Protein AF-A0A2D3I3P6-F1 (afdb_monomer_lite)

Radius of gyration: 19.63 Å; chains: 1; bounding box: 32×57×37 Å

pLDDT: mean 87.73, std 8.7, range [49.09, 94.75]

Secondary structure (DSSP, 8-state):
-EEEEEEEEEE-SS-TT-EEEEEEE--S-SEEE-TT--EEE--TT-------------HHHHHHTTGGG--

Foldseek 3Di:
DWDDWAPDWDADPVHRVDTDIDTDDDDPDQWDADPVGDTDGHDPPDDDDDDDDDDDDDPVNVVCVVVVPPD

Organism: Salmonella enterica I (NCBI:txid59201)

InterPro domains:
  IPR058982 AprE-like, beta-barrel domain [PF26002] (2-55)

Structure (mmCIF, N/CA/C/O backbone):
data_AF-A0A2D3I3P6-F1
#
_entry.id   AF-A0A2D3I3P6-F1
#
loop_
_atom_site.group_PDB
_atom_site.id
_atom_site.type_symbol
_atom_site.label_atom_id
_atom_site.label_alt_id
_atom_site.label_comp_id
_atom_site.label_asym_id
_atom_site.label_entity_id
_atom_site.label_seq_id
_atom_site.pdbx_PDB_ins_code
_atom_site.Cartn_x
_atom_site.Cartn_y
_atom_site.Cartn_z
_atom_site.occupancy
_atom_site.B_iso_or_equiv
_atom_site.auth_seq_id
_atom_site.auth_comp_id
_atom_site.auth_asym_id
_atom_site.auth_atom_id
_atom_site.pdbx_PDB_model_num
ATOM 1 N N . VAL A 1 1 ? -8.229 -1.496 2.717 1.00 86.06 1 VAL A N 1
ATOM 2 C CA . VAL A 1 1 ? -8.022 -2.960 2.629 1.00 86.06 1 VAL A CA 1
ATOM 3 C C . VAL A 1 1 ? -7.197 -3.283 1.396 1.00 86.06 1 VAL A C 1
ATOM 5 O O . VAL A 1 1 ? -7.267 -2.527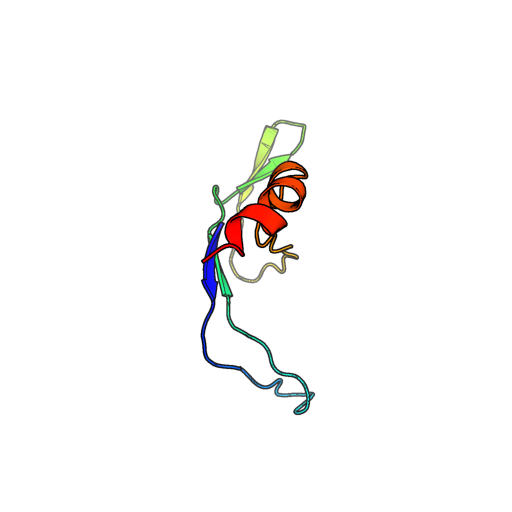 0.431 1.00 86.06 1 VAL A O 1
ATOM 8 N N . VAL A 1 2 ? -6.399 -4.351 1.437 1.00 89.88 2 VAL A N 1
ATOM 9 C CA . VAL A 1 2 ? -5.718 -4.862 0.238 1.00 89.88 2 VAL A CA 1
ATOM 10 C C . VAL A 1 2 ? -6.754 -5.614 -0.590 1.00 89.88 2 VAL A C 1
ATOM 12 O O . VAL A 1 2 ? -7.397 -6.516 -0.063 1.00 89.88 2 VAL A O 1
ATOM 15 N N . GLU A 1 3 ? -6.951 -5.218 -1.844 1.00 91.31 3 GLU A N 1
ATOM 16 C CA . GLU A 1 3 ? -7.886 -5.905 -2.742 1.00 91.31 3 GLU A CA 1
ATOM 17 C C . GLU A 1 3 ? -7.200 -7.023 -3.510 1.00 91.31 3 GLU A C 1
ATOM 19 O O . GLU A 1 3 ? -7.731 -8.124 -3.628 1.00 91.31 3 GLU A O 1
ATOM 24 N N . THR A 1 4 ? -6.016 -6.752 -4.056 1.00 91.50 4 THR A N 1
ATOM 25 C CA . THR A 1 4 ? -5.285 -7.727 -4.865 1.00 91.50 4 THR A CA 1
ATOM 26 C C . THR A 1 4 ? -3.797 -7.423 -4.838 1.00 91.50 4 THR A C 1
ATOM 28 O O . THR A 1 4 ? -3.385 -6.262 -4.900 1.00 91.50 4 THR A O 1
ATOM 31 N N . ILE A 1 5 ? -3.000 -8.485 -4.771 1.00 90.81 5 ILE A N 1
ATOM 32 C CA . ILE A 1 5 ? -1.554 -8.468 -4.980 1.00 90.81 5 ILE A CA 1
ATOM 33 C C . ILE A 1 5 ? -1.310 -9.198 -6.300 1.00 90.81 5 ILE A C 1
ATOM 35 O O . ILE A 1 5 ? -1.756 -10.332 -6.466 1.00 90.81 5 ILE A O 1
ATOM 39 N N . SER A 1 6 ? -0.662 -8.530 -7.248 1.00 92.62 6 SER A N 1
ATOM 40 C CA . SER A 1 6 ? -0.312 -9.112 -8.542 1.00 92.62 6 SER A CA 1
ATOM 41 C C . SER A 1 6 ? 0.692 -10.254 -8.355 1.00 92.62 6 SER A C 1
ATOM 43 O O . SER A 1 6 ? 1.639 -10.077 -7.586 1.00 92.62 6 SER A O 1
ATOM 45 N N . PRO A 1 7 ? 0.535 -11.391 -9.056 1.00 90.56 7 PRO A N 1
ATOM 46 C CA . PRO A 1 7 ? 1.528 -12.464 -9.034 1.00 90.56 7 PRO A CA 1
ATOM 47 C C . PRO A 1 7 ? 2.810 -12.079 -9.791 1.00 90.56 7 PRO A C 1
ATOM 49 O O . PRO A 1 7 ? 3.877 -12.612 -9.498 1.00 90.56 7 PRO A O 1
ATOM 52 N N . ASP A 1 8 ? 2.709 -11.137 -10.731 1.00 92.25 8 ASP A N 1
ATOM 53 C CA . ASP A 1 8 ? 3.822 -10.711 -11.576 1.00 92.25 8 ASP A CA 1
ATOM 54 C C . ASP A 1 8 ? 4.702 -9.657 -10.894 1.00 92.25 8 ASP A C 1
ATOM 56 O O . ASP A 1 8 ? 4.205 -8.741 -10.222 1.00 92.25 8 ASP A O 1
ATOM 60 N N . THR A 1 9 ? 6.012 -9.752 -11.130 1.00 92.56 9 THR A N 1
ATOM 61 C CA . THR A 1 9 ? 7.002 -8.766 -10.693 1.00 92.56 9 THR A CA 1
ATOM 62 C C . THR A 1 9 ? 7.233 -7.691 -11.751 1.00 92.56 9 THR A C 1
ATOM 64 O O . THR A 1 9 ? 7.221 -7.940 -12.956 1.00 92.56 9 THR A O 1
ATOM 67 N N . ILE A 1 10 ? 7.473 -6.467 -11.289 1.00 92.38 10 ILE A N 1
ATOM 68 C CA . ILE A 1 10 ? 7.848 -5.322 -12.116 1.00 92.38 10 ILE A CA 1
ATOM 69 C C . ILE A 1 10 ? 9.267 -4.926 -11.730 1.00 92.38 10 ILE A C 1
ATOM 71 O O . ILE A 1 10 ? 9.538 -4.629 -10.567 1.00 92.38 10 ILE A O 1
ATOM 75 N N . GLN A 1 11 ? 10.164 -4.920 -12.707 1.00 93.69 11 GLN A N 1
ATOM 76 C CA . GLN A 1 11 ? 11.550 -4.511 -12.519 1.00 93.69 11 GLN A CA 1
ATOM 77 C C . GLN A 1 11 ? 11.663 -2.980 -12.496 1.00 93.69 11 GLN A C 1
ATOM 79 O O . GLN A 1 11 ? 11.018 -2.288 -13.293 1.00 93.69 11 GLN A O 1
ATOM 84 N N . ASP A 1 12 ? 12.479 -2.444 -11.589 1.00 91.88 12 ASP A N 1
ATOM 85 C CA . ASP A 1 12 ? 12.784 -1.014 -11.557 1.00 91.88 12 ASP A CA 1
ATOM 86 C C . ASP A 1 12 ? 13.575 -0.609 -12.813 1.00 91.88 12 ASP A C 1
ATOM 88 O O . ASP A 1 12 ? 14.546 -1.260 -13.201 1.00 91.88 12 ASP A O 1
ATOM 92 N N . LYS A 1 13 ? 13.161 0.483 -13.465 1.00 91.06 13 LYS A N 1
ATOM 93 C CA . LYS A 1 13 ? 13.799 0.957 -14.704 1.00 91.06 13 LYS A CA 1
ATOM 94 C C . LYS A 1 13 ? 15.183 1.571 -14.476 1.00 91.06 13 LYS A C 1
ATOM 96 O O . LYS A 1 13 ? 15.964 1.642 -15.419 1.00 91.06 13 LYS A O 1
ATOM 101 N N . VAL A 1 14 ? 15.459 2.063 -13.269 1.00 93.94 14 VAL A N 1
ATOM 102 C CA . VAL A 1 14 ? 16.723 2.711 -12.887 1.00 93.94 14 VAL A CA 1
ATOM 103 C C . VAL A 1 14 ? 17.651 1.718 -12.190 1.00 93.94 14 VAL A C 1
ATOM 105 O O . VAL A 1 14 ? 18.862 1.791 -12.384 1.00 93.94 14 VAL A O 1
ATOM 108 N N . LYS A 1 15 ? 17.097 0.793 -11.398 1.00 92.25 15 LYS A N 1
ATOM 109 C CA . LYS A 1 15 ? 17.842 -0.221 -10.632 1.00 92.25 15 LYS A CA 1
ATOM 110 C C . LYS A 1 15 ? 17.390 -1.645 -10.983 1.00 92.25 15 LYS A C 1
ATOM 112 O O . LYS A 1 15 ? 16.558 -2.205 -10.269 1.00 92.25 15 LYS A O 1
ATOM 117 N N . PRO A 1 16 ? 17.917 -2.250 -12.062 1.00 89.94 16 PRO A N 1
ATOM 118 C CA . PRO A 1 16 ? 17.441 -3.532 -12.588 1.00 89.94 16 PRO A CA 1
ATOM 119 C C . PRO A 1 16 ? 17.429 -4.688 -11.573 1.00 89.94 16 PRO A C 1
ATOM 121 O O . PRO A 1 16 ? 16.696 -5.656 -11.740 1.00 89.94 16 PRO A O 1
ATOM 124 N N . GLU A 1 17 ? 18.225 -4.626 -10.515 1.00 93.19 17 GLU A N 1
ATOM 125 C CA . GLU A 1 17 ? 18.256 -5.622 -9.444 1.00 93.19 17 GLU A CA 1
ATOM 126 C C . GLU A 1 17 ? 17.022 -5.601 -8.518 1.00 93.19 17 GLU A C 1
ATOM 128 O O . GLU A 1 17 ? 16.817 -6.548 -7.756 1.00 93.19 17 GLU A O 1
ATOM 133 N N . ILE A 1 18 ? 16.194 -4.551 -8.569 1.00 92.25 18 ILE A N 1
ATOM 134 C CA . ILE A 1 18 ? 15.028 -4.381 -7.696 1.00 92.25 18 ILE A CA 1
ATOM 135 C C . ILE A 1 18 ? 13.746 -4.801 -8.419 1.00 92.25 18 ILE A C 1
ATOM 137 O O . ILE A 1 18 ? 13.435 -4.332 -9.515 1.00 92.25 18 ILE A O 1
ATOM 141 N N . PHE A 1 19 ? 12.960 -5.639 -7.744 1.00 92.38 19 PHE A N 1
ATOM 142 C CA . PHE A 1 19 ? 11.657 -6.103 -8.204 1.00 92.38 19 PHE A CA 1
ATOM 143 C C . PHE A 1 19 ? 10.561 -5.659 -7.239 1.00 92.38 19 PHE A C 1
ATOM 145 O O . PHE A 1 19 ? 10.695 -5.789 -6.021 1.00 92.38 19 PHE A O 1
ATOM 152 N N . TYR A 1 20 ? 9.450 -5.191 -7.795 1.00 92.62 20 TYR A N 1
ATOM 153 C CA . TYR A 1 20 ? 8.263 -4.800 -7.048 1.00 92.62 20 TYR A CA 1
ATOM 154 C C . TYR A 1 20 ? 7.073 -5.672 -7.421 1.00 92.62 20 TYR A C 1
ATOM 156 O O . TYR A 1 20 ? 6.923 -6.084 -8.569 1.00 92.62 20 TYR A O 1
ATOM 164 N N . TYR A 1 21 ? 6.177 -5.876 -6.460 1.00 92.50 21 TYR A N 1
ATOM 165 C CA . TYR A 1 21 ? 4.853 -6.435 -6.711 1.00 92.50 21 TYR A CA 1
ATOM 166 C C . TYR A 1 21 ? 3.831 -5.306 -6.749 1.00 92.50 21 TYR A C 1
ATOM 168 O O . TYR A 1 21 ? 3.828 -4.420 -5.890 1.00 92.50 21 TYR A O 1
ATOM 176 N N . ARG A 1 22 ? 2.936 -5.337 -7.739 1.00 92.00 22 ARG A N 1
ATOM 177 C CA . ARG A 1 22 ? 1.843 -4.365 -7.823 1.00 92.00 22 ARG A CA 1
ATOM 178 C C . ARG A 1 22 ? 0.728 -4.748 -6.855 1.00 92.00 22 ARG A C 1
ATOM 180 O O . ARG A 1 22 ? 0.243 -5.875 -6.890 1.00 92.00 22 ARG A O 1
ATOM 187 N N . VAL A 1 23 ? 0.280 -3.794 -6.043 1.00 92.31 23 VAL A N 1
ATOM 188 C CA . VAL A 1 23 ? -0.817 -3.989 -5.086 1.00 92.31 23 VAL A CA 1
ATOM 189 C C . VAL A 1 23 ? -1.914 -2.959 -5.337 1.00 92.31 23 VAL A C 1
ATOM 191 O O . VAL A 1 23 ? -1.628 -1.771 -5.483 1.00 92.31 23 VAL A O 1
ATOM 194 N N . PHE A 1 24 ? -3.170 -3.406 -5.363 1.00 92.56 24 PHE A N 1
ATOM 195 C CA . PHE A 1 24 ? -4.342 -2.533 -5.356 1.00 92.56 24 PHE A CA 1
ATOM 196 C C . PHE A 1 24 ? -4.886 -2.407 -3.934 1.00 92.56 24 PHE A C 1
ATOM 198 O O . PHE A 1 24 ? -5.195 -3.401 -3.270 1.00 92.56 24 PHE A O 1
ATOM 205 N N . ILE A 1 25 ? -4.978 -1.167 -3.455 1.00 92.00 25 ILE A N 1
ATOM 206 C CA . ILE A 1 25 ? -5.411 -0.835 -2.099 1.00 92.00 25 ILE A CA 1
ATOM 207 C C . ILE A 1 25 ? -6.641 0.054 -2.205 1.00 92.00 25 ILE A C 1
ATOM 209 O O . ILE A 1 25 ? -6.587 1.123 -2.809 1.00 92.00 25 ILE A O 1
ATOM 213 N N . ARG A 1 26 ? -7.731 -0.360 -1.560 1.00 91.69 26 ARG A N 1
ATOM 214 C CA . ARG A 1 26 ? -8.944 0.450 -1.440 1.00 91.69 26 ARG A CA 1
ATOM 215 C C . ARG A 1 26 ? -8.986 1.145 -0.088 1.00 91.69 26 ARG A C 1
ATOM 217 O O . ARG A 1 26 ? -8.930 0.489 0.962 1.00 91.69 26 ARG A O 1
ATOM 224 N N . THR A 1 27 ? -9.098 2.469 -0.102 1.00 91.81 27 THR A N 1
ATOM 225 C CA . THR A 1 27 ? -9.405 3.260 1.092 1.00 91.81 27 THR A CA 1
ATOM 226 C C . THR A 1 27 ? -10.892 3.131 1.425 1.00 91.81 27 THR A C 1
ATOM 228 O O . THR A 1 27 ? -11.723 2.878 0.558 1.00 91.81 27 THR A O 1
ATOM 231 N N . HIS A 1 28 ? -11.252 3.275 2.699 1.00 90.31 28 HIS A N 1
ATOM 232 C CA . HIS A 1 28 ? -12.665 3.257 3.104 1.00 90.31 28 HIS A CA 1
ATOM 233 C C . HIS A 1 28 ? -13.395 4.553 2.728 1.00 90.31 28 HIS A C 1
ATOM 235 O O . HIS A 1 28 ? -14.614 4.564 2.620 1.00 90.31 28 HIS A O 1
ATOM 241 N N . GLN A 1 29 ? -12.642 5.643 2.583 1.00 91.56 29 GLN A N 1
ATOM 242 C CA . GLN A 1 29 ? -13.125 6.989 2.301 1.00 91.56 29 GLN A CA 1
ATOM 243 C C . GLN A 1 29 ? -12.174 7.639 1.288 1.00 91.56 29 GLN A C 1
ATOM 245 O O . GLN A 1 29 ? -10.986 7.305 1.239 1.00 91.56 29 GLN A O 1
ATOM 250 N N . ASP A 1 30 ? -12.695 8.572 0.505 1.00 91.75 30 ASP A N 1
ATOM 251 C CA . ASP A 1 30 ? -11.976 9.385 -0.483 1.00 91.75 30 ASP A CA 1
ATOM 252 C C . ASP A 1 30 ? -11.475 10.720 0.099 1.00 91.75 30 ASP A C 1
ATOM 254 O O . ASP A 1 30 ? -10.985 11.582 -0.627 1.00 91.75 30 ASP A O 1
ATOM 258 N N . TYR A 1 31 ? -11.565 10.896 1.420 1.00 93.38 31 TYR A N 1
ATOM 259 C CA . TYR A 1 31 ? -11.082 12.076 2.124 1.00 93.38 31 TYR A CA 1
ATOM 260 C C . TYR A 1 31 ? -10.351 11.730 3.423 1.00 93.38 31 TYR A C 1
ATOM 262 O O . TYR A 1 31 ? -10.597 10.711 4.069 1.00 93.38 31 TYR A O 1
ATOM 270 N N . LEU A 1 32 ? -9.479 12.645 3.839 1.00 90.44 32 LEU A N 1
ATOM 271 C CA . LEU A 1 32 ? -8.876 12.687 5.165 1.00 90.44 32 LEU A CA 1
ATOM 272 C C . LEU A 1 32 ? -9.626 13.701 6.026 1.00 90.44 32 LEU A C 1
ATOM 274 O O . LEU A 1 32 ? -9.998 14.773 5.549 1.00 90.44 32 LEU A O 1
ATOM 278 N N . GLN A 1 33 ? -9.839 13.381 7.299 1.00 93.62 33 GLN A N 1
ATOM 279 C CA . GLN A 1 33 ? -10.461 14.292 8.255 1.00 93.62 33 GLN A CA 1
ATOM 280 C C . GLN A 1 33 ? -9.446 14.698 9.321 1.00 93.62 33 GLN A C 1
ATOM 282 O O . GLN A 1 33 ? -8.772 13.847 9.900 1.00 93.62 33 GLN A O 1
ATOM 287 N N . ASN A 1 34 ? -9.319 16.000 9.580 1.00 92.62 34 ASN A N 1
ATOM 288 C CA . ASN A 1 34 ? -8.474 16.486 10.670 1.00 92.62 34 ASN A CA 1
ATOM 289 C C . ASN A 1 34 ? -9.216 16.471 12.021 1.00 92.62 34 ASN A C 1
ATOM 291 O O . ASN A 1 34 ? -10.429 16.275 12.084 1.00 92.62 34 ASN A O 1
ATOM 295 N N . LYS A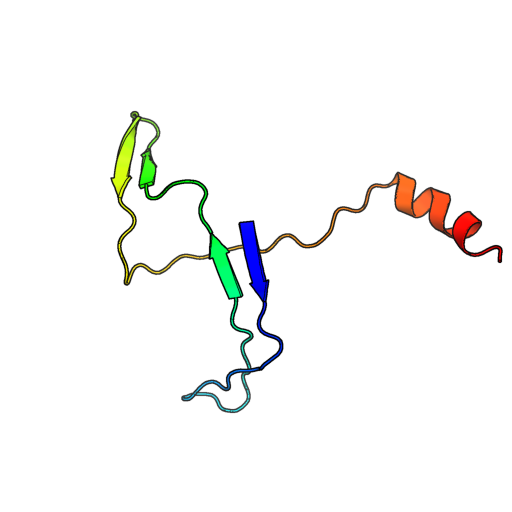 1 35 ? -8.490 16.746 13.115 1.00 91.94 35 LYS A 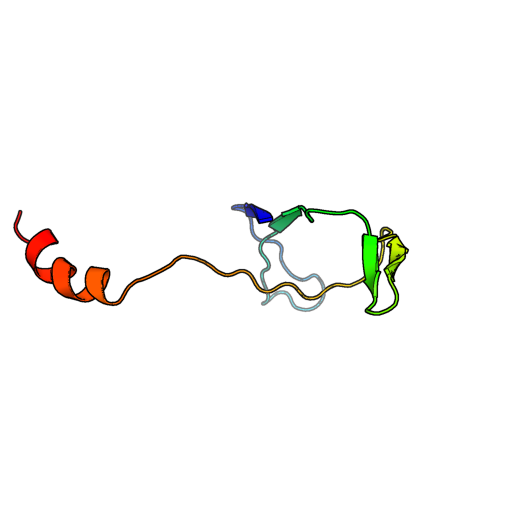N 1
ATOM 296 C CA . LYS A 1 35 ? -9.059 16.825 14.478 1.00 91.94 35 LYS A CA 1
ATOM 297 C C . LYS A 1 35 ? -10.165 17.880 14.626 1.00 91.94 35 LYS A C 1
ATOM 299 O O . LYS A 1 35 ? -10.999 17.764 15.511 1.00 91.94 35 LYS A O 1
ATOM 304 N N . SER A 1 36 ? -10.174 18.890 13.761 1.00 91.94 36 SER A N 1
ATOM 305 C CA . SER A 1 36 ? -11.179 19.958 13.723 1.00 91.94 36 SER A CA 1
ATOM 306 C C . SER A 1 36 ? -12.388 19.616 12.838 1.00 91.94 36 SER A C 1
ATOM 308 O O . SER A 1 36 ? -13.231 20.475 12.604 1.00 91.94 36 SER A O 1
ATOM 310 N N . GLY A 1 37 ? -12.467 18.393 12.301 1.00 92.38 37 GLY A N 1
ATOM 311 C CA . GLY A 1 37 ? -13.589 17.909 11.497 1.00 92.38 37 GLY A CA 1
ATOM 312 C C . GLY A 1 37 ? -13.563 18.301 10.015 1.00 92.38 37 GLY A C 1
ATOM 313 O O . GLY A 1 37 ? -14.436 17.862 9.265 1.00 92.38 37 GLY A O 1
ATOM 314 N N . ARG A 1 38 ? -12.565 19.066 9.558 1.00 94.44 38 ARG A N 1
ATOM 315 C CA . ARG A 1 38 ? -12.432 19.487 8.156 1.00 94.44 38 ARG A CA 1
ATOM 316 C C . ARG A 1 38 ? -11.987 18.317 7.281 1.00 94.44 38 ARG A C 1
ATOM 318 O O . ARG A 1 38 ? -11.054 17.595 7.638 1.00 94.44 38 ARG A O 1
ATOM 325 N N . ARG A 1 39 ? -12.650 18.166 6.132 1.00 94.75 39 ARG A N 1
ATOM 326 C CA . ARG A 1 39 ? -12.376 17.124 5.136 1.00 94.75 39 ARG A CA 1
ATOM 327 C C . ARG A 1 39 ? -11.428 17.628 4.049 1.00 94.75 39 ARG A C 1
ATOM 329 O O . ARG A 1 39 ? -11.555 18.764 3.597 1.00 94.75 39 ARG A O 1
ATOM 336 N N . PHE A 1 40 ? -10.516 16.761 3.630 1.00 92.38 40 PHE A N 1
ATOM 337 C CA . PHE A 1 40 ? -9.553 16.983 2.556 1.00 92.38 40 PHE A CA 1
ATO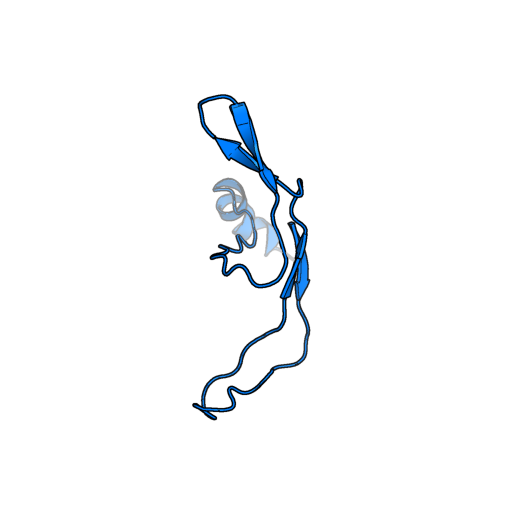M 338 C C . PHE A 1 40 ? -9.649 15.832 1.561 1.00 92.38 40 PHE A C 1
ATOM 340 O O . PHE A 1 40 ? -9.360 14.695 1.926 1.00 92.38 40 PHE A O 1
ATOM 347 N N . SER A 1 41 ? -10.066 16.111 0.329 1.00 93.00 41 SER A N 1
ATOM 348 C CA . SER A 1 41 ? -10.220 15.083 -0.703 1.00 93.00 41 SER A CA 1
ATOM 349 C C . SER A 1 41 ? -8.873 14.528 -1.160 1.00 93.00 41 SER A C 1
ATOM 351 O O . SER A 1 41 ? -7.896 15.265 -1.297 1.00 93.00 41 SER A O 1
ATOM 353 N N . ILE A 1 42 ? -8.838 13.225 -1.421 1.00 91.81 42 ILE A N 1
ATOM 354 C CA . ILE A 1 42 ? -7.681 12.515 -1.956 1.00 91.81 42 ILE A CA 1
ATOM 355 C C . ILE A 1 42 ? -7.769 12.542 -3.482 1.00 91.81 42 ILE A C 1
ATOM 357 O O . ILE A 1 42 ? -8.733 12.045 -4.058 1.00 91.81 42 ILE A O 1
ATOM 361 N N . VAL A 1 43 ? -6.761 13.118 -4.139 1.00 92.50 43 VAL A N 1
ATOM 362 C CA . VAL A 1 43 ? -6.691 13.221 -5.604 1.00 92.50 43 VAL A CA 1
ATOM 363 C C . VAL A 1 43 ? -5.554 12.371 -6.186 1.00 92.50 43 VAL A C 1
ATOM 365 O O . VAL A 1 43 ? -4.577 12.086 -5.484 1.00 92.50 43 VAL A O 1
ATOM 368 N N . PRO A 1 44 ? -5.646 11.954 -7.463 1.00 92.44 44 PRO A N 1
ATOM 369 C CA . PRO A 1 44 ? -4.565 11.241 -8.136 1.00 92.44 44 PRO A CA 1
ATOM 370 C C . PRO A 1 44 ? -3.252 12.035 -8.151 1.00 92.44 44 PRO A C 1
ATOM 372 O O . PRO A 1 44 ? -3.254 13.259 -8.245 1.00 92.44 44 PRO A O 1
ATOM 375 N N . GLY A 1 45 ? -2.124 11.325 -8.087 1.00 91.56 45 GLY A N 1
ATOM 376 C CA . GLY A 1 45 ? -0.781 11.920 -8.082 1.00 91.56 45 GLY A CA 1
ATOM 377 C C . GLY A 1 45 ? -0.205 12.181 -6.688 1.00 91.56 45 GLY A C 1
ATOM 378 O O . GLY A 1 45 ? 0.978 12.487 -6.569 1.00 91.56 45 GLY A O 1
ATOM 379 N N . MET A 1 46 ? -0.997 12.011 -5.628 1.00 92.69 46 MET A N 1
ATOM 380 C CA . MET A 1 46 ? -0.482 12.071 -4.262 1.00 92.69 46 MET A CA 1
ATOM 381 C C . MET A 1 46 ? 0.291 10.800 -3.895 1.00 92.69 46 MET A C 1
ATOM 383 O O . MET A 1 46 ? -0.125 9.686 -4.214 1.00 92.69 46 MET A O 1
ATOM 387 N N . ILE A 1 47 ? 1.402 10.978 -3.182 1.00 92.00 47 ILE A N 1
ATOM 388 C CA . ILE A 1 47 ? 2.218 9.886 -2.645 1.00 92.00 47 ILE A CA 1
ATOM 389 C C . ILE A 1 47 ? 1.711 9.547 -1.244 1.00 92.00 47 ILE A C 1
ATOM 391 O O . ILE A 1 47 ? 1.483 10.439 -0.426 1.00 92.00 47 ILE A O 1
ATOM 395 N N . ALA A 1 48 ? 1.557 8.257 -0.963 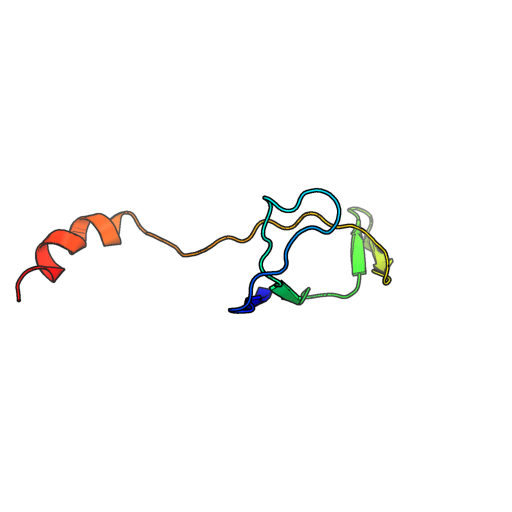1.00 89.94 48 ALA A N 1
ATOM 396 C CA . ALA A 1 48 ? 1.168 7.756 0.346 1.00 89.94 48 ALA A CA 1
ATOM 397 C C . ALA A 1 48 ? 2.062 6.584 0.752 1.00 89.94 48 ALA A C 1
ATOM 399 O O . ALA A 1 48 ? 2.474 5.783 -0.086 1.00 89.94 48 ALA A O 1
ATOM 400 N N . THR A 1 49 ? 2.317 6.471 2.052 1.00 91.38 49 THR A N 1
ATOM 401 C CA . THR A 1 49 ? 2.976 5.309 2.653 1.00 91.38 49 THR A CA 1
ATOM 402 C C . THR A 1 49 ? 1.909 4.377 3.203 1.00 91.38 49 THR A C 1
ATOM 404 O O . THR A 1 49 ? 0.966 4.832 3.854 1.00 91.38 49 THR A O 1
ATOM 407 N N . VAL A 1 50 ? 2.042 3.078 2.941 1.00 90.19 50 VAL A N 1
ATOM 408 C CA . VAL A 1 50 ? 1.074 2.073 3.386 1.00 90.19 50 VAL A CA 1
ATOM 409 C C . VAL A 1 50 ? 1.799 0.916 4.050 1.00 90.19 50 VAL A C 1
ATOM 411 O O . VAL A 1 50 ? 2.704 0.334 3.460 1.00 90.19 50 VAL A O 1
ATOM 414 N N . ASP A 1 51 ? 1.326 0.540 5.236 1.00 89.75 51 ASP A N 1
ATOM 415 C CA . ASP A 1 51 ? 1.760 -0.664 5.935 1.00 89.75 51 ASP A CA 1
ATOM 416 C C . ASP A 1 51 ? 0.744 -1.788 5.717 1.00 89.75 51 ASP A C 1
ATOM 418 O O . ASP A 1 51 ? -0.428 -1.683 6.097 1.00 89.75 51 ASP A O 1
ATOM 422 N N . ILE A 1 52 ? 1.190 -2.887 5.111 1.00 87.94 52 ILE A N 1
ATOM 423 C CA . ILE A 1 52 ? 0.360 -4.074 4.903 1.00 87.94 52 ILE A CA 1
ATOM 424 C C . ILE A 1 52 ? 0.556 -5.012 6.094 1.00 87.94 52 IL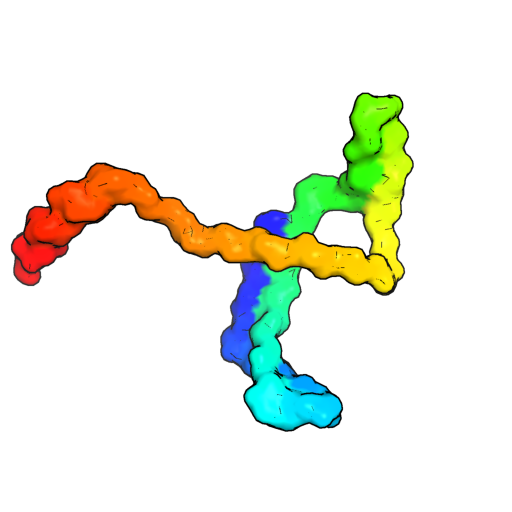E A C 1
ATOM 426 O O . ILE A 1 52 ? 1.601 -5.640 6.247 1.00 87.94 52 ILE A O 1
ATOM 430 N N . LYS A 1 53 ? -0.470 -5.128 6.939 1.00 87.94 53 LYS A N 1
ATOM 431 C CA . LYS A 1 53 ? -0.499 -6.110 8.028 1.00 87.94 53 LYS A CA 1
ATOM 432 C C . LYS A 1 53 ? -1.028 -7.438 7.495 1.00 87.94 53 LYS A C 1
ATOM 434 O O . LYS A 1 53 ? -2.187 -7.519 7.094 1.00 87.94 53 LYS A O 1
ATOM 439 N N . THR A 1 54 ? -0.185 -8.468 7.475 1.00 85.19 54 THR A N 1
ATOM 440 C CA . THR A 1 54 ? -0.565 -9.818 7.035 1.00 85.19 54 THR A CA 1
ATOM 441 C C . THR A 1 54 ? -0.678 -10.771 8.216 1.00 85.19 54 THR A C 1
ATOM 443 O O . THR A 1 54 ? 0.300 -10.976 8.935 1.00 85.19 54 THR A O 1
ATOM 446 N N . GLY A 1 55 ? -1.835 -11.423 8.341 1.00 79.44 55 GLY A N 1
ATOM 447 C CA . GLY A 1 55 ? -2.087 -12.452 9.344 1.00 79.44 55 GLY A CA 1
ATOM 448 C C . GLY A 1 55 ? -2.270 -11.907 10.761 1.00 79.44 55 GLY A C 1
ATOM 449 O O . GLY A 1 55 ? -1.741 -10.865 11.138 1.00 79.44 55 GLY A O 1
ATOM 450 N N . GLU A 1 56 ? -3.007 -12.665 11.560 1.00 76.38 56 GLU A N 1
ATOM 451 C CA . GLU A 1 56 ? -3.125 -12.469 12.998 1.00 76.38 56 GLU A CA 1
ATOM 452 C C . GLU A 1 56 ? -2.765 -13.806 13.642 1.00 76.38 56 GLU A C 1
ATOM 454 O O . GLU A 1 56 ? -3.268 -14.851 13.234 1.00 76.38 56 GLU A O 1
ATOM 459 N N . LYS A 1 57 ? -1.820 -13.797 14.583 1.00 76.25 57 LYS A N 1
ATOM 460 C CA . LYS A 1 57 ? -1.489 -14.981 15.378 1.00 76.25 57 LYS A CA 1
ATOM 461 C C . LYS A 1 57 ? -1.735 -14.654 16.831 1.00 76.25 57 LYS A C 1
ATOM 463 O O . LYS A 1 57 ? -1.091 -13.762 17.381 1.00 76.25 57 LYS A O 1
ATOM 468 N N . THR A 1 58 ? -2.644 -15.388 17.444 1.00 82.75 58 THR A N 1
ATOM 469 C CA . THR A 1 58 ? -2.867 -15.321 18.881 1.00 82.75 58 THR A CA 1
ATOM 470 C C . THR A 1 58 ? -1.856 -16.212 19.601 1.00 82.75 58 THR A C 1
ATOM 472 O O . THR A 1 58 ? -1.302 -17.155 19.034 1.00 82.75 58 THR A O 1
ATOM 475 N N . ILE A 1 59 ? -1.604 -15.935 20.881 1.00 83.44 59 ILE A N 1
ATOM 476 C CA . ILE A 1 59 ? -0.751 -16.798 21.716 1.00 83.44 59 ILE A CA 1
ATOM 477 C C . ILE A 1 59 ? -1.340 -18.218 21.793 1.00 83.44 59 ILE A C 1
ATOM 479 O O . ILE A 1 59 ? -0.601 -19.200 21.785 1.00 83.44 59 ILE A O 1
ATOM 483 N N . VAL A 1 60 ? -2.670 -18.338 21.789 1.00 84.31 60 VAL A N 1
ATOM 484 C CA . VAL A 1 60 ? -3.384 -19.621 21.805 1.00 84.31 60 VAL A CA 1
ATOM 485 C C . VAL A 1 60 ? -3.068 -20.463 20.562 1.00 84.31 60 VAL A C 1
ATOM 487 O O . VAL A 1 60 ? -2.855 -21.669 20.693 1.00 84.31 60 VAL A O 1
ATOM 490 N N . ASP A 1 61 ? -2.912 -19.844 19.385 1.00 82.00 61 ASP A N 1
ATOM 491 C CA . ASP A 1 61 ? -2.520 -20.552 18.153 1.00 82.00 61 ASP A CA 1
ATOM 492 C C . ASP A 1 61 ? -1.158 -21.248 18.284 1.00 82.00 61 ASP A C 1
ATOM 494 O O . ASP A 1 61 ? -0.922 -22.293 17.674 1.00 82.00 61 ASP A O 1
ATOM 498 N N . TYR A 1 62 ? -0.252 -20.700 19.101 1.00 76.38 62 TYR A N 1
ATOM 499 C CA . TYR A 1 62 ? 1.032 -21.337 19.396 1.00 76.38 62 TYR A CA 1
ATOM 500 C C . TYR A 1 62 ? 0.897 -22.503 20.376 1.00 76.38 62 TYR A C 1
ATOM 502 O O . TYR A 1 62 ? 1.583 -23.510 20.201 1.00 76.38 62 TYR A O 1
ATOM 510 N N . LEU A 1 63 ? 0.002 -22.397 21.361 1.00 83.25 63 LEU A N 1
ATOM 511 C CA . LEU A 1 63 ? -0.238 -23.448 22.355 1.00 83.25 63 LEU A CA 1
ATOM 512 C C . LEU A 1 63 ? -0.922 -24.683 21.751 1.00 83.25 63 LEU A C 1
ATOM 514 O O . LEU A 1 63 ? -0.615 -25.804 22.146 1.00 83.25 63 LEU A O 1
ATOM 518 N N . ILE A 1 64 ? -1.813 -24.495 20.772 1.00 86.44 64 ILE A N 1
ATOM 519 C CA . ILE A 1 64 ? -2.567 -25.590 20.130 1.00 86.44 64 ILE A CA 1
ATOM 520 C C . ILE A 1 64 ? -1.767 -26.258 18.994 1.00 86.44 64 ILE A C 1
ATOM 522 O O . ILE A 1 64 ? -1.989 -27.421 18.653 1.00 86.44 64 ILE A O 1
ATOM 526 N N . LYS A 1 65 ? -0.767 -25.564 18.434 1.00 78.81 65 LYS A N 1
ATOM 527 C CA . LYS A 1 65 ? 0.075 -26.045 17.325 1.00 78.81 65 LYS A CA 1
ATOM 528 C C . LYS A 1 65 ? 0.644 -27.475 17.468 1.00 78.81 65 LYS A C 1
ATOM 530 O O . LYS A 1 65 ? 0.619 -28.184 16.460 1.00 78.81 65 LYS A O 1
ATOM 535 N N . PRO A 1 66 ? 1.164 -27.931 18.629 1.00 80.00 66 PRO A N 1
ATOM 536 C CA . PRO A 1 66 ? 1.662 -29.303 18.778 1.00 80.00 66 PRO A CA 1
ATOM 537 C C . PRO A 1 66 ? 0.563 -30.371 18.675 1.00 80.00 66 PRO A C 1
ATOM 539 O O . PRO A 1 66 ? 0.840 -31.466 18.197 1.00 80.00 66 PRO A O 1
ATOM 542 N N . PHE A 1 67 ? -0.681 -30.051 19.033 1.00 76.81 67 PHE A N 1
ATOM 543 C CA . PHE A 1 67 ? -1.810 -30.983 18.947 1.00 76.81 67 PHE A CA 1
ATOM 544 C C . PHE A 1 67 ? -2.344 -31.111 17.515 1.00 76.81 67 PHE A C 1
ATOM 546 O O . PHE A 1 67 ? -2.778 -32.184 17.110 1.00 76.81 67 PHE A O 1
ATOM 553 N N . ASN A 1 68 ? -2.209 -30.056 16.706 1.00 67.88 68 ASN A N 1
ATOM 554 C CA . ASN A 1 68 ? -2.584 -30.070 15.287 1.00 67.88 68 ASN A CA 1
ATOM 555 C C . ASN A 1 68 ? -1.583 -30.817 14.382 1.00 67.88 68 ASN A C 1
ATOM 557 O O . ASN A 1 68 ? -1.853 -30.990 13.197 1.00 67.88 68 ASN A O 1
ATOM 561 N N . ARG A 1 69 ? -0.423 -31.239 14.909 1.00 60.47 69 ARG A N 1
ATOM 562 C CA . ARG A 1 69 ? 0.558 -32.071 14.185 1.00 60.47 69 ARG A CA 1
ATOM 563 C C . ARG A 1 69 ? 0.341 -33.574 14.374 1.00 60.47 69 ARG A C 1
ATOM 565 O O . ARG A 1 69 ? 1.029 -34.353 13.728 1.00 60.47 69 ARG A O 1
ATOM 572 N N . ALA A 1 70 ? -0.584 -33.978 15.242 1.00 57.22 70 ALA A N 1
ATOM 573 C CA . ALA A 1 70 ? -0.933 -35.377 15.450 1.00 57.22 70 ALA A CA 1
ATOM 574 C C . ALA A 1 70 ? -1.964 -35.830 14.403 1.00 57.22 70 ALA A C 1
ATOM 576 O O . ALA A 1 70 ? -3.151 -35.983 14.697 1.00 57.22 70 ALA A O 1
ATOM 577 N N . LYS A 1 71 ? -1.503 -36.014 13.166 1.00 49.09 71 LYS A N 1
ATOM 578 C CA . LYS A 1 71 ? -2.116 -36.924 12.201 1.00 49.09 71 LYS A CA 1
ATOM 579 C C . LYS A 1 71 ? -1.063 -37.450 11.242 1.00 49.09 71 LYS A C 1
ATOM 581 O O . LYS A 1 71 ? -0.252 -36.623 10.774 1.00 49.09 71 LYS A O 1
#

Sequence (71 aa):
VVETISPDTIQDKVKPEIFYYRVFIRTHQDYLQNKSGRRFSIVPGMIATVDIKTGEKTIVDYLIKPFNRAK